Protein AF-A0A8C5BL02-F1 (afdb_monomer_lite)

InterPro domains:
  IPR029052 Metallo-dependent phosphatase-like [G3DSA:3.60.21.10] (5-93)
  IPR029052 Metallo-dependent phosphatase-like [SSF56300] (11-87)
  IPR051693 UPF0046 metallophosphoesterase [PTHR12905] (10-87)

Sequence (93 aa):
KCSSVSPCRQPWYYGWGFNLPRGQALLDKWNQIPDSTDILVTHCPPLGFLDWVPKKMQRVGCMELLNTVQRRVQPKLHVFGHIHEGTDTSAQY

Organism: Gadus morhua (NCBI:txid8049)

Radius of gyration: 12.61 Å; chains: 1; bounding box: 32×27×30 Å

Structure (mmCIF, N/CA/C/O backbone):
data_AF-A0A8C5BL02-F1
#
_entry.id   AF-A0A8C5BL02-F1
#
loop_
_atom_site.group_PDB
_atom_site.id
_atom_site.type_symbol
_atom_site.label_atom_id
_atom_site.label_alt_id
_atom_site.label_comp_id
_atom_site.label_asym_id
_atom_site.label_entity_id
_atom_site.label_seq_id
_atom_site.pdbx_PDB_ins_code
_atom_site.Cartn_x
_atom_site.Cartn_y
_atom_site.Cartn_z
_atom_site.occupancy
_atom_site.B_iso_or_equiv
_atom_site.auth_seq_id
_atom_site.auth_comp_id
_atom_site.auth_asym_id
_atom_site.auth_atom_id
_atom_site.pdbx_PDB_model_num
ATOM 1 N N . LYS A 1 1 ? -15.896 -2.369 9.211 1.00 49.28 1 LYS A N 1
ATOM 2 C CA . LYS A 1 1 ? -16.323 -1.395 8.167 1.00 49.28 1 LYS A CA 1
ATOM 3 C C . LYS A 1 1 ? -15.402 -1.533 6.955 1.00 49.28 1 LYS A C 1
ATOM 5 O O . LYS A 1 1 ? -14.209 -1.713 7.158 1.00 49.28 1 LYS A O 1
ATOM 10 N N . CYS A 1 2 ? -15.940 -1.518 5.730 1.00 28.16 2 CYS A N 1
ATOM 11 C CA . CYS A 1 2 ? -15.154 -1.671 4.497 1.00 28.16 2 CYS A CA 1
ATOM 12 C C . CYS A 1 2 ? -14.897 -0.294 3.873 1.00 28.16 2 CYS A C 1
ATOM 14 O O . CYS A 1 2 ? -15.849 0.404 3.522 1.00 28.16 2 CYS A O 1
ATOM 16 N N . SER A 1 3 ? -13.628 0.094 3.760 1.00 44.69 3 SER A N 1
ATOM 17 C CA . SER A 1 3 ? -13.199 1.335 3.112 1.00 44.69 3 SER A CA 1
ATOM 18 C C . SER A 1 3 ? -12.569 0.960 1.768 1.00 44.69 3 SER A C 1
ATOM 20 O O . SER A 1 3 ? -11.419 0.527 1.724 1.00 44.69 3 SER A O 1
ATOM 22 N N . SER A 1 4 ? -13.308 1.092 0.663 1.00 38.91 4 SER A N 1
ATOM 23 C CA . SER A 1 4 ? -12.722 0.961 -0.679 1.00 38.91 4 SER A CA 1
ATOM 24 C C . SER A 1 4 ? -12.117 2.300 -1.086 1.00 38.91 4 SER A C 1
ATOM 26 O O . SER A 1 4 ? -12.839 3.257 -1.360 1.00 38.91 4 SER A O 1
ATOM 28 N N . VAL A 1 5 ? -10.787 2.381 -1.109 1.00 41.19 5 VAL A N 1
ATOM 29 C CA . VAL A 1 5 ? -10.063 3.544 -1.633 1.00 41.19 5 VAL A CA 1
ATOM 30 C C . VAL A 1 5 ? -9.535 3.180 -3.022 1.00 41.19 5 VAL A C 1
ATOM 32 O O . VAL A 1 5 ? -8.437 2.652 -3.170 1.00 41.19 5 VAL A O 1
ATOM 35 N N . SER A 1 6 ? -10.335 3.442 -4.057 1.00 40.53 6 SER A N 1
ATOM 36 C CA . SER A 1 6 ? -9.937 3.333 -5.473 1.00 40.53 6 SER A CA 1
ATOM 37 C C . SER A 1 6 ? -10.009 4.717 -6.141 1.00 40.53 6 SER A C 1
ATOM 39 O O . SER A 1 6 ? -10.952 5.447 -5.842 1.00 40.53 6 SER A O 1
ATOM 41 N N . PRO A 1 7 ? -9.088 5.123 -7.045 1.00 40.72 7 PRO A N 1
ATOM 42 C CA . PRO A 1 7 ? -7.933 4.411 -7.583 1.00 40.72 7 PRO A CA 1
ATOM 43 C C . PRO A 1 7 ? -6.641 4.772 -6.828 1.00 40.72 7 PRO A C 1
ATOM 45 O O . PRO A 1 7 ? -6.202 5.924 -6.764 1.00 40.72 7 PRO A O 1
ATOM 48 N N . CYS A 1 8 ? -6.039 3.736 -6.252 1.00 43.97 8 CYS A N 1
ATOM 49 C CA . CYS A 1 8 ? -4.755 3.729 -5.564 1.00 43.97 8 CYS A CA 1
ATOM 50 C C . CYS A 1 8 ? -3.640 4.166 -6.522 1.00 43.97 8 CYS A C 1
ATOM 52 O O . CYS A 1 8 ? -3.311 3.450 -7.471 1.00 43.97 8 CYS A O 1
ATOM 54 N N . ARG A 1 9 ? -3.065 5.347 -6.270 1.00 51.47 9 ARG A N 1
ATOM 55 C CA . ARG A 1 9 ? -1.999 5.886 -7.106 1.00 51.47 9 ARG A CA 1
ATOM 56 C C . ARG A 1 9 ? -0.671 5.220 -6.760 1.00 51.47 9 ARG A C 1
ATOM 58 O O . ARG A 1 9 ? -0.255 5.251 -5.608 1.00 51.47 9 ARG A O 1
ATOM 65 N N . GLN A 1 10 ? -0.041 4.581 -7.733 1.00 49.25 10 GLN A N 1
ATOM 66 C CA . GLN A 1 10 ? 1.244 3.902 -7.565 1.00 49.25 10 GLN A CA 1
ATOM 67 C C . GLN A 1 10 ? 2.402 4.922 -7.565 1.00 49.25 10 GLN A C 1
ATOM 69 O O . GLN A 1 10 ? 2.226 6.044 -8.058 1.00 49.25 10 GLN A O 1
ATOM 74 N N . PRO A 1 11 ? 3.587 4.583 -7.019 1.00 50.72 11 PRO A N 1
ATOM 75 C CA . PRO A 1 11 ? 4.802 5.347 -7.283 1.00 50.72 11 PRO A CA 1
ATOM 76 C C . PRO A 1 11 ? 5.006 5.511 -8.790 1.00 50.72 11 PRO A C 1
ATOM 78 O O . PRO A 1 11 ? 4.707 4.584 -9.539 1.00 50.72 11 PRO A O 1
ATOM 81 N N . TRP A 1 12 ? 5.518 6.664 -9.227 1.00 44.69 12 TRP A N 1
ATOM 82 C CA . TRP A 1 12 ? 5.650 6.991 -10.651 1.00 44.69 12 TRP A CA 1
ATOM 83 C C . TRP A 1 12 ? 6.165 5.827 -11.516 1.00 44.69 12 TRP A C 1
ATOM 85 O O . TRP A 1 12 ? 7.304 5.378 -11.369 1.00 44.69 12 TRP A O 1
ATOM 95 N N . TYR A 1 13 ? 5.319 5.381 -12.449 1.00 48.62 13 TYR A N 1
ATOM 96 C CA . TYR A 1 13 ? 5.625 4.336 -13.418 1.00 48.62 13 TYR A CA 1
ATOM 97 C C . TYR A 1 13 ? 5.004 4.658 -14.785 1.00 48.62 13 TYR A C 1
ATOM 99 O O . TYR A 1 13 ? 3.786 4.785 -14.903 1.00 48.62 13 TYR A O 1
ATOM 107 N N . TYR A 1 14 ? 5.840 4.821 -15.817 1.00 45.31 14 TYR A N 1
ATOM 108 C CA . TYR A 1 14 ? 5.434 4.943 -17.232 1.00 45.31 14 TYR A CA 1
ATOM 109 C C . TYR A 1 14 ? 4.351 5.999 -17.577 1.00 45.31 14 TYR A C 1
ATOM 111 O O . TYR A 1 14 ? 3.719 5.912 -18.625 1.00 45.31 14 TYR A O 1
ATOM 119 N N . GLY A 1 15 ? 4.137 7.026 -16.743 1.00 45.78 15 GLY A N 1
ATOM 120 C CA . GLY A 1 15 ? 3.210 8.129 -17.052 1.00 45.78 15 GLY A CA 1
ATOM 121 C C . GLY A 1 15 ? 1.717 7.769 -17.021 1.00 45.78 15 GLY A C 1
ATOM 122 O O . GLY A 1 15 ? 0.904 8.479 -17.605 1.00 45.78 15 GLY A O 1
ATOM 123 N N . TRP A 1 16 ? 1.330 6.677 -16.358 1.00 50.84 16 TRP A N 1
ATOM 124 C CA . TRP A 1 16 ? -0.078 6.284 -16.232 1.00 50.84 16 TRP A CA 1
ATOM 125 C C . TRP A 1 16 ? -0.858 7.217 -15.287 1.00 50.84 16 TRP A C 1
ATOM 127 O O . TRP A 1 16 ? -0.315 7.739 -14.312 1.00 50.84 16 TRP A O 1
ATOM 137 N N . GLY A 1 17 ? -2.148 7.432 -15.576 1.00 40.56 17 GLY A N 1
ATOM 138 C CA . GLY A 1 17 ? -2.976 8.525 -15.025 1.00 40.56 17 GLY A CA 1
ATOM 139 C C . GLY A 1 17 ? -3.220 8.528 -13.508 1.00 40.56 17 GLY A C 1
ATOM 140 O O . GLY A 1 17 ? -3.803 9.470 -12.973 1.00 40.56 17 GLY A O 1
ATOM 141 N N . PHE A 1 18 ? -2.742 7.510 -12.792 1.00 56.00 18 PHE A N 1
ATOM 142 C CA . PHE A 1 18 ? -2.888 7.359 -11.348 1.00 56.00 18 PHE A CA 1
ATOM 143 C C . PHE A 1 18 ? -1.520 7.165 -10.688 1.00 56.00 18 PHE A C 1
ATOM 145 O O . PHE A 1 18 ? -1.321 6.224 -9.936 1.00 56.00 18 PHE A O 1
ATOM 152 N N . ASN A 1 19 ? -0.562 8.046 -10.958 1.00 60.03 19 ASN A N 1
ATOM 153 C CA . ASN A 1 19 ? 0.743 8.031 -10.298 1.00 60.03 19 ASN A CA 1
ATOM 154 C C . ASN A 1 19 ? 0.869 9.209 -9.328 1.00 60.03 19 ASN A C 1
ATOM 156 O O . ASN A 1 19 ? 0.434 10.317 -9.640 1.00 60.03 19 ASN A O 1
ATOM 160 N N . LEU A 1 20 ? 1.473 8.983 -8.161 1.00 61.88 20 LEU A N 1
ATOM 161 C CA . LEU A 1 20 ? 1.964 10.057 -7.294 1.00 61.88 20 LEU A CA 1
ATOM 162 C C . LEU A 1 20 ? 3.468 9.885 -7.077 1.00 61.88 20 LEU A C 1
ATOM 164 O O . LEU A 1 20 ? 3.964 8.753 -7.063 1.00 61.88 20 LEU A O 1
ATOM 168 N N . PRO A 1 21 ? 4.216 10.990 -6.914 1.00 66.19 21 PRO A N 1
ATOM 169 C CA . PRO A 1 21 ? 5.596 10.893 -6.474 1.00 66.19 21 PRO A CA 1
ATOM 170 C C . PRO A 1 21 ? 5.651 10.233 -5.090 1.00 66.19 21 PRO A C 1
ATOM 172 O O . PRO A 1 21 ? 4.753 10.416 -4.263 1.00 66.19 21 PRO A O 1
ATOM 175 N N . ARG A 1 22 ? 6.714 9.455 -4.847 1.00 71.81 22 ARG A N 1
ATOM 176 C CA . ARG A 1 22 ? 7.003 8.907 -3.512 1.00 71.81 22 ARG A CA 1
ATOM 177 C C . ARG A 1 22 ? 7.164 10.043 -2.492 1.00 71.81 22 ARG A C 1
ATOM 179 O O . ARG A 1 22 ? 7.494 11.166 -2.873 1.00 71.81 22 ARG A O 1
ATOM 186 N N . GLY A 1 23 ? 6.943 9.754 -1.211 1.00 76.25 23 GLY A N 1
ATOM 187 C CA . GLY A 1 23 ? 6.988 10.745 -0.138 1.00 76.25 23 GLY A CA 1
ATOM 188 C C . GLY A 1 23 ? 5.627 11.370 0.181 1.00 76.25 23 GLY A C 1
ATOM 189 O O . GLY A 1 23 ? 4.606 10.680 0.234 1.00 76.25 23 GLY A O 1
ATOM 190 N N . GLN A 1 24 ? 5.615 12.685 0.426 1.00 78.19 24 GLN A N 1
ATOM 191 C CA . GLN A 1 24 ? 4.495 13.380 1.077 1.00 78.19 24 GLN A CA 1
ATOM 192 C C . GLN A 1 24 ? 3.158 13.225 0.340 1.00 78.19 24 GLN A C 1
ATOM 194 O O . GLN A 1 24 ? 2.143 12.956 0.970 1.00 78.19 24 GLN A O 1
ATOM 199 N N . ALA A 1 25 ? 3.153 13.299 -0.994 1.00 76.50 25 ALA A N 1
ATOM 200 C CA . ALA A 1 25 ? 1.920 13.195 -1.775 1.00 76.50 25 ALA A CA 1
ATOM 201 C C . ALA A 1 25 ? 1.211 11.837 -1.603 1.00 76.50 25 ALA A C 1
ATOM 203 O O . ALA A 1 25 ? -0.020 11.777 -1.575 1.00 76.50 25 ALA A O 1
ATOM 204 N N . LEU A 1 26 ? 1.974 10.743 -1.476 1.00 78.06 26 LEU A N 1
ATOM 205 C CA . LEU A 1 26 ? 1.421 9.423 -1.168 1.00 78.06 26 LEU A CA 1
ATOM 206 C C . LEU A 1 26 ? 0.955 9.350 0.285 1.00 78.06 26 LEU A C 1
ATOM 208 O O . LEU A 1 26 ? -0.147 8.868 0.542 1.00 78.06 26 LEU A O 1
ATOM 212 N N . LEU A 1 27 ? 1.757 9.861 1.221 1.00 81.00 27 LEU A N 1
ATOM 213 C CA . LEU A 1 27 ? 1.404 9.884 2.639 1.00 81.00 27 LEU A CA 1
ATOM 214 C C . LEU A 1 27 ? 0.088 10.634 2.890 1.00 81.00 27 LEU A C 1
ATOM 216 O O . LEU A 1 27 ? -0.778 10.120 3.591 1.00 81.00 27 LEU A O 1
ATOM 220 N N . ASP A 1 28 ? -0.117 11.784 2.249 1.00 83.00 28 ASP A N 1
ATOM 221 C CA . ASP A 1 28 ? -1.347 12.575 2.360 1.00 83.00 28 ASP A CA 1
ATOM 222 C C . ASP A 1 28 ? -2.584 11.814 1.876 1.00 83.00 28 ASP A C 1
ATOM 224 O O . ASP A 1 28 ? -3.692 12.056 2.356 1.00 83.00 28 ASP A O 1
ATOM 228 N N . LYS A 1 29 ? -2.417 10.876 0.936 1.00 82.00 29 LYS A N 1
ATOM 229 C CA . LYS A 1 29 ? -3.491 9.965 0.527 1.00 82.00 29 LYS A CA 1
ATOM 230 C C . LYS A 1 29 ? -3.707 8.849 1.524 1.00 82.00 29 LYS A C 1
ATOM 232 O O . LYS A 1 29 ? -4.854 8.588 1.881 1.00 82.00 29 LYS A O 1
ATOM 237 N N . TRP A 1 30 ? -2.641 8.233 2.012 1.00 84.69 30 TRP A N 1
ATOM 238 C CA . TRP A 1 30 ? -2.761 7.183 3.015 1.00 84.69 30 TRP A CA 1
ATOM 239 C C . TRP A 1 30 ? -3.345 7.699 4.327 1.00 84.69 30 TRP A C 1
ATOM 241 O O . TRP A 1 30 ? -4.118 6.983 4.953 1.00 84.69 30 TRP A O 1
ATOM 251 N N . ASN A 1 31 ? -3.098 8.958 4.688 1.00 85.75 31 ASN A N 1
ATOM 252 C CA . ASN A 1 31 ? -3.705 9.631 5.839 1.00 85.75 31 ASN A CA 1
ATOM 253 C C . ASN A 1 31 ? -5.231 9.793 5.733 1.00 85.75 31 ASN A C 1
ATOM 255 O O . ASN A 1 31 ? -5.882 10.008 6.748 1.00 85.75 31 ASN A O 1
ATOM 259 N N . GLN A 1 32 ? -5.823 9.644 4.543 1.00 86.56 32 GLN A N 1
ATOM 260 C CA . GLN A 1 32 ? -7.284 9.677 4.372 1.00 86.56 32 GLN A CA 1
ATOM 261 C C . GLN A 1 32 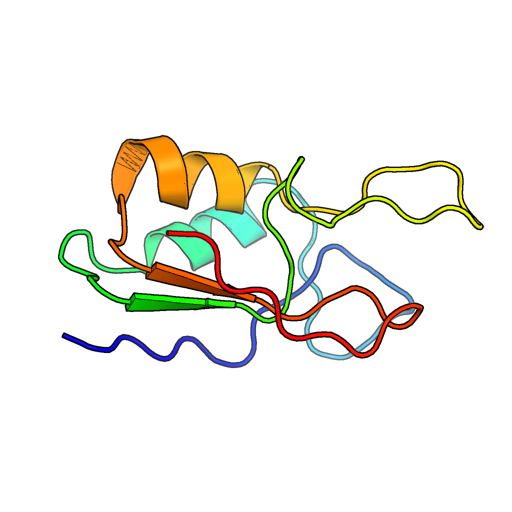? -7.954 8.368 4.808 1.00 86.56 32 GLN A C 1
ATOM 263 O O . GLN A 1 32 ? -9.173 8.329 4.956 1.00 86.56 32 GLN A O 1
ATOM 268 N N . ILE A 1 33 ? -7.185 7.290 5.004 1.00 85.94 33 ILE A N 1
ATOM 269 C CA . ILE A 1 33 ? -7.719 6.011 5.480 1.00 85.94 33 ILE A CA 1
ATOM 270 C C . ILE A 1 33 ? -8.123 6.172 6.953 1.00 85.94 33 ILE A C 1
ATOM 272 O O . ILE A 1 33 ? -7.256 6.519 7.756 1.00 85.94 33 ILE A O 1
ATOM 276 N N . PRO A 1 34 ? -9.378 5.886 7.342 1.00 88.81 34 PRO A N 1
ATOM 277 C CA . PRO A 1 34 ? -9.799 5.946 8.741 1.00 88.81 34 PRO A CA 1
ATOM 278 C C . PRO A 1 34 ? -9.075 4.913 9.613 1.00 88.81 34 PRO A C 1
ATOM 280 O O . PRO A 1 34 ? -8.885 3.776 9.179 1.00 88.81 34 PRO A O 1
ATOM 283 N N . ASP A 1 35 ? -8.775 5.265 10.865 1.00 88.56 35 ASP A N 1
ATOM 284 C CA . ASP A 1 35 ? -8.102 4.370 11.827 1.00 88.56 35 ASP A CA 1
ATOM 285 C C . ASP A 1 35 ? -8.923 3.108 12.156 1.00 88.56 35 ASP A C 1
ATOM 287 O O . ASP A 1 35 ? -8.371 2.069 12.480 1.00 88.56 35 ASP A O 1
ATOM 291 N N . SER A 1 36 ? -10.253 3.163 12.023 1.00 88.81 36 SER A N 1
ATOM 292 C CA . SER A 1 36 ? -11.164 2.034 12.297 1.00 88.81 36 SER A CA 1
ATOM 293 C C . SER A 1 36 ? -11.400 1.108 11.091 1.00 88.81 36 SER A C 1
ATOM 295 O O . SER A 1 36 ? -12.443 0.454 10.988 1.00 88.81 36 SER A O 1
ATOM 297 N N . THR A 1 37 ? -10.471 1.086 10.135 1.00 88.94 37 THR A N 1
ATOM 298 C CA . THR A 1 37 ? -10.595 0.262 8.926 1.00 88.94 37 THR A CA 1
ATOM 299 C C . THR A 1 37 ? -10.222 -1.188 9.234 1.00 88.94 37 THR A C 1
ATOM 301 O O . THR A 1 37 ? -9.063 -1.490 9.479 1.00 88.94 37 THR A O 1
ATOM 304 N N . ASP A 1 38 ? -11.192 -2.104 9.164 1.00 88.06 38 ASP A N 1
ATOM 305 C CA . ASP A 1 38 ? -10.935 -3.539 9.368 1.00 88.06 38 ASP A CA 1
ATOM 306 C C . ASP A 1 38 ? -10.338 -4.209 8.122 1.00 88.06 38 ASP A C 1
ATOM 308 O O . ASP A 1 38 ? -9.534 -5.130 8.239 1.00 88.06 38 ASP A O 1
ATOM 312 N N . ILE A 1 39 ? -10.764 -3.773 6.933 1.00 86.44 39 ILE A N 1
ATOM 313 C CA . ILE A 1 39 ? -10.361 -4.347 5.647 1.00 86.44 39 ILE A CA 1
ATOM 314 C C . ILE A 1 39 ? -9.848 -3.213 4.772 1.00 86.44 39 ILE A C 1
ATOM 316 O O . ILE A 1 39 ? -10.606 -2.302 4.429 1.00 86.44 39 ILE A O 1
ATOM 320 N N . LEU A 1 40 ? -8.569 -3.282 4.412 1.00 86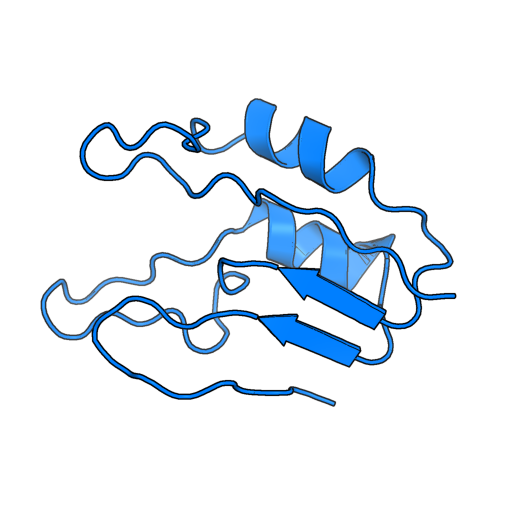.31 40 LEU A N 1
ATOM 321 C CA . LEU A 1 40 ? -7.925 -2.349 3.500 1.00 86.31 40 LEU A CA 1
ATOM 322 C C . LEU A 1 40 ? -7.685 -3.037 2.159 1.00 86.31 40 LEU A C 1
ATOM 324 O O . LEU A 1 40 ? -7.123 -4.128 2.114 1.00 86.31 40 LEU A O 1
ATOM 328 N N . VAL A 1 41 ? -8.079 -2.387 1.066 1.00 83.19 41 VAL A N 1
ATOM 329 C CA . VAL A 1 41 ? -7.820 -2.873 -0.293 1.00 83.19 41 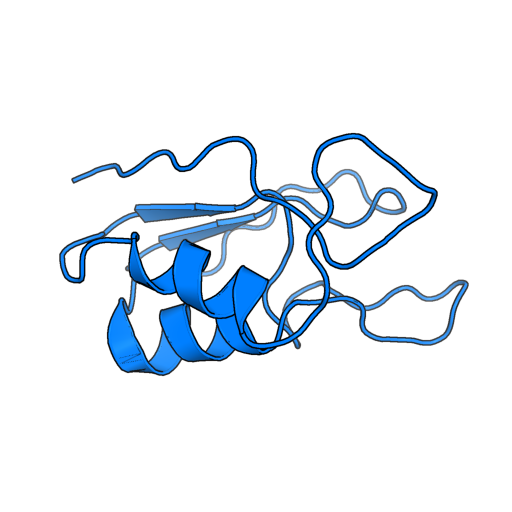VAL A CA 1
ATOM 330 C C . VAL A 1 41 ? -6.985 -1.838 -1.042 1.00 83.19 41 VAL A C 1
ATOM 332 O O . VAL A 1 41 ? -7.411 -0.691 -1.168 1.00 83.19 41 VAL A O 1
ATOM 335 N N . THR A 1 42 ? -5.804 -2.215 -1.538 1.00 80.31 42 THR A N 1
ATOM 336 C CA . THR A 1 42 ? -4.928 -1.325 -2.325 1.00 80.31 42 THR A CA 1
ATOM 337 C C . THR A 1 42 ? -4.498 -1.960 -3.640 1.00 80.31 42 THR A C 1
ATOM 339 O O . THR A 1 42 ? -4.337 -3.162 -3.753 1.00 80.31 42 THR A O 1
ATOM 342 N N . HIS A 1 43 ? -4.265 -1.165 -4.681 1.00 75.75 43 HIS A N 1
ATOM 343 C CA . HIS A 1 43 ? -3.756 -1.721 -5.941 1.00 75.75 43 HIS A CA 1
ATOM 344 C C . HIS A 1 43 ? -2.277 -2.121 -5.841 1.00 75.75 43 HIS A C 1
ATOM 346 O O . HIS A 1 43 ? -1.833 -3.036 -6.522 1.00 75.75 43 HIS A O 1
ATOM 352 N N . CYS A 1 44 ? -1.503 -1.412 -5.016 1.00 72.94 44 CYS A N 1
ATOM 353 C CA . CYS A 1 44 ? -0.078 -1.673 -4.837 1.00 72.94 44 CYS A CA 1
ATOM 354 C C . CYS A 1 44 ? 0.194 -2.397 -3.518 1.00 72.94 44 CYS A C 1
ATOM 356 O O . CYS A 1 44 ? -0.474 -2.085 -2.523 1.00 72.94 44 CY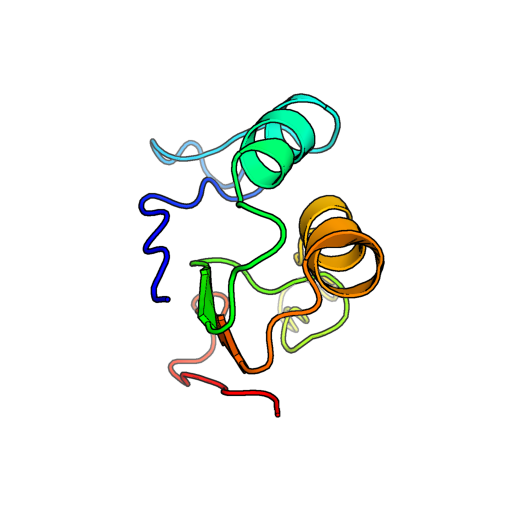S A O 1
ATOM 358 N N . PRO A 1 45 ? 1.212 -3.272 -3.485 1.00 81.56 45 PRO A N 1
ATOM 359 C CA . PRO A 1 45 ? 1.665 -3.881 -2.250 1.00 81.56 45 PRO A CA 1
ATOM 360 C C . PRO A 1 45 ? 2.394 -2.872 -1.339 1.00 81.56 45 PRO A C 1
ATOM 362 O O . PRO A 1 45 ? 3.062 -1.945 -1.832 1.00 81.56 45 PRO A O 1
ATOM 365 N N . PRO A 1 46 ? 2.321 -3.042 -0.006 1.00 84.94 46 PRO A N 1
ATOM 366 C CA . PRO A 1 46 ? 3.231 -2.367 0.909 1.00 84.94 46 PRO A CA 1
ATOM 367 C C . PRO A 1 46 ? 4.667 -2.875 0.709 1.00 84.94 46 PRO A C 1
ATOM 369 O O . PRO A 1 46 ? 4.897 -3.994 0.249 1.00 84.94 46 PRO A O 1
ATOM 372 N N . LEU A 1 47 ? 5.654 -2.037 1.036 1.00 84.38 47 LEU A N 1
ATOM 373 C CA . LEU A 1 47 ? 7.068 -2.408 0.922 1.00 84.38 47 LEU A CA 1
ATOM 374 C C . LEU A 1 47 ? 7.367 -3.692 1.718 1.00 84.38 47 LEU A C 1
ATOM 376 O O . LEU A 1 47 ? 6.995 -3.799 2.883 1.00 84.38 47 LEU A O 1
ATOM 380 N N . GLY A 1 48 ? 8.057 -4.646 1.094 1.00 80.62 48 GLY A N 1
ATOM 381 C CA . GLY A 1 48 ? 8.436 -5.928 1.697 1.00 80.62 48 GLY A CA 1
ATOM 382 C C . GLY A 1 48 ? 7.410 -7.057 1.550 1.00 80.62 48 GLY A C 1
ATOM 383 O O . GLY A 1 48 ? 7.777 -8.217 1.741 1.00 80.62 48 GLY A O 1
ATOM 384 N N . PHE A 1 49 ? 6.169 -6.765 1.147 1.00 80.00 49 PHE A N 1
ATOM 385 C CA . PHE A 1 49 ? 5.104 -7.761 0.990 1.00 80.00 49 PHE A CA 1
ATOM 386 C C . PHE A 1 49 ? 4.782 -7.985 -0.487 1.00 80.00 49 PHE A C 1
ATOM 388 O O . PHE A 1 49 ? 4.107 -7.171 -1.098 1.00 80.00 49 PHE A O 1
ATOM 395 N N . LEU A 1 50 ? 5.250 -9.096 -1.069 1.00 76.62 50 LEU A N 1
ATOM 396 C CA . LEU A 1 50 ? 4.962 -9.484 -2.466 1.00 76.62 50 LEU A CA 1
ATOM 397 C C . LEU A 1 50 ? 5.207 -8.358 -3.488 1.00 76.62 50 LEU A C 1
ATOM 399 O O . LEU A 1 50 ? 4.496 -8.199 -4.477 1.00 76.62 50 LEU A O 1
ATOM 403 N N . ASP A 1 51 ? 6.255 -7.581 -3.236 1.00 79.12 51 ASP A N 1
ATOM 404 C CA . ASP A 1 51 ? 6.623 -6.379 -3.976 1.00 79.12 51 ASP A CA 1
ATOM 405 C C . ASP A 1 51 ? 7.975 -6.503 -4.702 1.00 79.12 51 ASP A C 1
ATOM 407 O O . ASP A 1 51 ? 8.508 -5.513 -5.212 1.00 79.12 51 ASP A O 1
ATOM 411 N N . TRP A 1 52 ? 8.557 -7.707 -4.710 1.00 79.00 52 TRP A N 1
ATOM 412 C CA . TRP A 1 52 ? 9.792 -8.017 -5.424 1.00 79.00 52 TRP A CA 1
ATOM 413 C C . TRP A 1 52 ? 9.521 -8.191 -6.913 1.00 79.00 52 TRP A C 1
ATOM 415 O O . TRP A 1 52 ? 8.658 -8.974 -7.298 1.00 79.00 52 TRP A O 1
ATOM 425 N N . VAL A 1 53 ? 10.298 -7.500 -7.745 1.00 78.62 53 VAL A N 1
ATOM 426 C CA . VAL A 1 53 ? 10.243 -7.619 -9.205 1.00 78.62 53 VAL A CA 1
ATOM 427 C C . VAL A 1 53 ? 11.553 -8.240 -9.690 1.00 78.62 53 VAL A C 1
ATOM 429 O O . VAL A 1 53 ? 12.553 -7.517 -9.796 1.00 78.62 53 VAL A O 1
ATOM 432 N N . PRO A 1 54 ? 11.583 -9.551 -10.006 1.00 76.56 54 PRO A N 1
ATOM 433 C CA . PRO A 1 54 ? 12.802 -10.248 -10.410 1.00 76.56 54 PRO A CA 1
ATOM 434 C C . PRO A 1 54 ? 13.485 -9.609 -11.618 1.00 76.56 54 PRO A C 1
ATOM 436 O O . PRO A 1 54 ? 14.694 -9.395 -11.587 1.00 76.56 54 PRO A O 1
ATOM 439 N N . LYS A 1 55 ? 12.716 -9.201 -12.640 1.00 75.31 55 LYS A N 1
ATOM 440 C CA . LYS A 1 55 ? 13.272 -8.588 -13.861 1.00 75.31 55 LYS A CA 1
ATOM 441 C C . LYS A 1 55 ? 14.010 -7.271 -13.626 1.00 75.31 55 LYS A C 1
ATOM 443 O O . LYS A 1 55 ? 14.791 -6.855 -14.473 1.00 75.31 55 LYS A O 1
ATOM 448 N N . LYS A 1 56 ? 13.751 -6.599 -12.504 1.00 74.31 56 LYS A N 1
ATOM 449 C CA . LYS A 1 56 ? 14.404 -5.337 -12.132 1.00 74.31 56 LYS A CA 1
ATOM 450 C C . LYS A 1 56 ? 15.296 -5.469 -10.902 1.00 74.31 56 LYS A C 1
ATOM 452 O O . LYS A 1 56 ? 15.843 -4.464 -10.468 1.00 74.31 56 LYS A O 1
ATOM 457 N N . MET A 1 57 ? 15.396 -6.674 -10.330 1.00 79.56 57 MET A N 1
ATOM 458 C CA . MET A 1 57 ? 16.092 -6.954 -9.070 1.00 79.56 57 MET A CA 1
ATOM 459 C C . MET A 1 57 ? 15.800 -5.920 -7.970 1.00 79.56 57 MET A C 1
ATOM 461 O O . MET A 1 57 ? 16.695 -5.504 -7.237 1.00 79.56 57 MET A O 1
ATOM 465 N N . GLN A 1 58 ? 14.546 -5.469 -7.866 1.00 78.88 58 GLN A N 1
ATOM 466 C CA . GLN A 1 58 ? 14.179 -4.395 -6.945 1.00 78.88 58 GLN A CA 1
ATOM 467 C C . GLN A 1 58 ? 12.812 -4.619 -6.301 1.00 78.88 58 GLN A C 1
ATOM 469 O O . GLN A 1 58 ? 11.920 -5.252 -6.870 1.00 78.88 58 GLN A O 1
ATOM 474 N N . ARG A 1 59 ? 12.644 -4.021 -5.121 1.00 79.44 59 ARG A N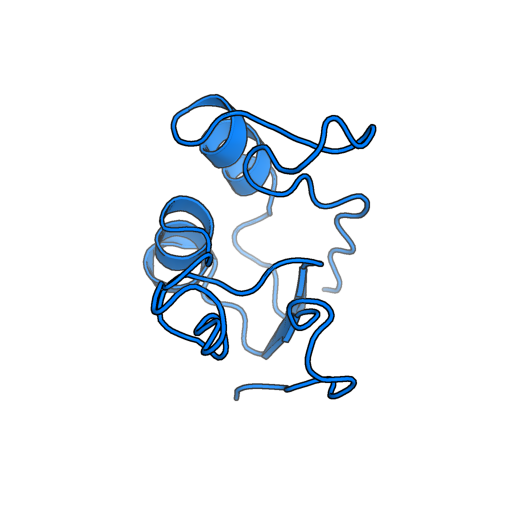 1
ATOM 475 C CA . ARG A 1 59 ? 11.367 -3.882 -4.417 1.00 79.44 59 ARG A CA 1
ATOM 476 C C . ARG A 1 59 ? 10.670 -2.618 -4.906 1.00 79.44 59 ARG A C 1
ATOM 478 O O . ARG A 1 59 ? 11.285 -1.554 -4.927 1.00 79.44 59 ARG A O 1
ATOM 485 N N . VAL A 1 60 ? 9.405 -2.711 -5.304 1.00 81.31 60 VAL A N 1
ATOM 486 C CA . VAL A 1 60 ? 8.646 -1.542 -5.793 1.00 81.31 60 VAL A CA 1
ATOM 487 C C . VAL A 1 60 ? 7.500 -1.132 -4.873 1.00 81.31 60 VAL A C 1
ATOM 489 O O . VAL A 1 60 ? 6.838 -0.131 -5.158 1.00 81.31 60 VAL A O 1
ATOM 492 N N . GLY A 1 61 ? 7.310 -1.829 -3.751 1.00 80.75 61 GLY A N 1
ATOM 493 C CA . GLY A 1 61 ? 6.268 -1.523 -2.777 1.00 80.75 61 GLY A CA 1
ATOM 494 C C . GLY A 1 61 ? 6.391 -0.116 -2.185 1.00 80.75 61 GLY A C 1
ATOM 495 O O . GLY A 1 61 ? 7.416 0.571 -2.302 1.00 80.75 61 GLY A O 1
ATOM 496 N N . CYS A 1 62 ? 5.304 0.353 -1.577 1.00 83.38 62 CYS A N 1
ATOM 497 C CA . CYS A 1 62 ? 5.228 1.688 -0.981 1.00 83.38 62 CYS A CA 1
ATOM 498 C C . CYS A 1 62 ? 5.576 1.636 0.515 1.00 83.38 62 CYS A C 1
ATOM 500 O O . CYS A 1 62 ? 4.951 0.902 1.284 1.00 83.38 62 CYS A O 1
ATOM 502 N N . MET A 1 63 ? 6.577 2.421 0.927 1.00 85.75 63 MET A N 1
ATOM 503 C CA . MET A 1 63 ? 7.028 2.494 2.323 1.00 85.75 63 MET A CA 1
ATOM 504 C C . MET A 1 63 ? 6.002 3.224 3.198 1.00 85.75 63 MET A C 1
ATOM 506 O O . MET A 1 63 ? 5.752 2.855 4.340 1.00 85.75 63 MET A O 1
ATOM 510 N N . GLU A 1 64 ? 5.373 4.253 2.647 1.00 85.31 64 GLU A N 1
ATOM 511 C CA . GLU A 1 64 ? 4.363 5.076 3.302 1.00 85.31 64 GLU A CA 1
ATOM 512 C C . GLU A 1 64 ? 3.086 4.266 3.569 1.00 85.31 64 GLU A C 1
ATOM 514 O O . GLU A 1 64 ? 2.477 4.393 4.634 1.00 85.31 64 GLU A O 1
ATOM 519 N N . LEU A 1 65 ? 2.728 3.370 2.643 1.00 85.69 65 LEU A N 1
ATOM 520 C CA . LEU A 1 65 ? 1.640 2.414 2.828 1.00 85.69 65 LEU A CA 1
ATOM 521 C C . LEU A 1 65 ? 1.973 1.412 3.937 1.00 85.69 65 LEU A C 1
ATOM 523 O O . LEU A 1 65 ? 1.152 1.210 4.826 1.00 85.69 65 LEU A O 1
ATOM 527 N N . LEU A 1 66 ? 3.186 0.844 3.931 1.00 87.62 66 LEU A N 1
ATOM 528 C CA . LEU A 1 66 ? 3.646 -0.059 4.991 1.00 87.62 66 LEU A CA 1
ATOM 529 C C . LEU A 1 66 ? 3.535 0.600 6.374 1.00 87.62 66 LEU A C 1
ATOM 531 O O . LEU A 1 66 ? 2.941 0.028 7.285 1.00 87.62 66 LEU A O 1
ATOM 535 N N . ASN A 1 67 ? 4.052 1.823 6.513 1.00 87.81 67 ASN A N 1
ATOM 536 C CA . ASN A 1 67 ? 3.973 2.576 7.763 1.00 87.81 67 ASN A CA 1
ATOM 537 C C . ASN A 1 67 ? 2.521 2.825 8.189 1.00 87.81 67 ASN A C 1
ATOM 539 O O . ASN A 1 67 ? 2.195 2.663 9.362 1.00 87.81 67 ASN A O 1
ATOM 543 N N . THR A 1 68 ? 1.643 3.180 7.249 1.00 88.25 68 THR A N 1
ATOM 544 C CA . THR A 1 68 ? 0.222 3.418 7.534 1.00 88.25 68 THR A CA 1
ATOM 545 C C . THR A 1 68 ? -0.474 2.152 8.031 1.00 88.25 68 THR A C 1
ATOM 547 O O . THR A 1 68 ? -1.198 2.197 9.024 1.00 88.25 68 THR A O 1
ATOM 550 N N . VAL A 1 69 ? -0.226 1.021 7.372 1.00 89.19 69 VAL A N 1
ATOM 551 C CA . VAL A 1 69 ? -0.829 -0.273 7.710 1.00 89.19 69 VAL A CA 1
ATOM 552 C C . VAL A 1 69 ? -0.312 -0.781 9.051 1.00 89.19 69 VAL A C 1
ATOM 554 O O . VAL A 1 69 ? -1.113 -1.126 9.909 1.00 89.19 69 VAL A O 1
ATOM 557 N N . GLN A 1 70 ? 1.002 -0.770 9.278 1.00 89.56 70 GLN A N 1
ATOM 558 C CA . GLN A 1 70 ? 1.590 -1.358 10.486 1.00 89.56 70 GLN A CA 1
ATOM 559 C C . GLN A 1 70 ? 1.480 -0.471 11.729 1.00 89.56 70 GLN A C 1
ATOM 561 O O . GLN A 1 70 ? 1.375 -0.990 12.839 1.00 89.56 70 GLN A O 1
ATOM 566 N N . ARG A 1 71 ? 1.546 0.858 11.574 1.00 89.00 71 ARG A N 1
ATOM 567 C CA . ARG A 1 71 ? 1.680 1.777 12.719 1.00 89.00 71 ARG A CA 1
ATOM 568 C C . ARG A 1 71 ? 0.417 2.555 13.056 1.00 89.00 71 ARG A C 1
ATOM 570 O O . ARG A 1 71 ? 0.334 3.057 14.170 1.00 89.00 71 ARG A O 1
ATOM 577 N N . ARG A 1 72 ? -0.522 2.703 12.116 1.00 90.81 72 ARG A N 1
ATOM 578 C CA . ARG A 1 72 ? -1.704 3.558 12.305 1.00 90.81 72 ARG A CA 1
ATOM 579 C C . ARG A 1 72 ? -3.016 2.797 12.178 1.00 90.81 72 ARG A C 1
ATOM 581 O O . ARG A 1 72 ? -3.781 2.757 13.128 1.00 90.81 72 ARG A O 1
ATOM 588 N N . VAL A 1 73 ? -3.277 2.222 11.007 1.00 91.12 73 VAL A N 1
ATOM 589 C CA . VAL A 1 73 ? -4.591 1.649 10.681 1.00 91.12 73 VAL A CA 1
ATOM 590 C C . VAL A 1 73 ? -4.738 0.226 11.211 1.00 91.12 73 VAL A C 1
ATOM 592 O O . VAL A 1 73 ? -5.811 -0.128 11.675 1.00 91.12 73 VAL A O 1
ATOM 595 N N . GLN A 1 74 ? -3.678 -0.585 11.134 1.00 90.31 74 GLN A N 1
ATOM 596 C CA . GLN A 1 74 ? -3.660 -1.984 11.586 1.00 90.31 74 GLN A CA 1
ATOM 597 C C . GLN A 1 74 ? -4.916 -2.778 11.168 1.00 90.31 74 GLN A C 1
ATOM 599 O O . GLN A 1 74 ? -5.611 -3.340 12.018 1.00 90.31 74 GLN A O 1
ATOM 604 N N . PRO A 1 75 ? -5.240 -2.810 9.857 1.00 89.75 75 PRO A N 1
ATOM 605 C CA . PRO A 1 75 ? -6.396 -3.550 9.378 1.00 89.75 75 PRO A CA 1
ATOM 606 C C . PRO A 1 75 ? -6.216 -5.045 9.658 1.00 89.75 75 PRO A C 1
ATOM 608 O O . PRO A 1 75 ? -5.111 -5.574 9.570 1.00 89.75 75 PRO A O 1
ATOM 611 N N . LYS A 1 76 ? -7.321 -5.740 9.931 1.00 88.50 76 LYS A N 1
ATOM 612 C CA . LYS A 1 76 ? -7.347 -7.203 10.109 1.00 88.50 76 LYS A CA 1
ATOM 613 C C . LYS A 1 76 ? -7.093 -7.958 8.808 1.00 88.50 76 LYS A C 1
ATOM 615 O O . LYS A 1 76 ? -6.780 -9.138 8.834 1.00 88.50 76 LYS A O 1
ATOM 620 N N . LEU A 1 77 ? -7.325 -7.301 7.674 1.00 85.62 77 LEU A N 1
ATOM 621 C CA . LEU A 1 77 ? -7.084 -7.855 6.353 1.00 85.62 77 LEU A CA 1
ATOM 622 C C . LEU A 1 77 ? -6.606 -6.745 5.422 1.00 85.62 77 LEU A C 1
ATOM 624 O O . LEU A 1 77 ? -7.308 -5.750 5.217 1.00 85.62 77 LEU A O 1
ATOM 628 N N . HIS A 1 78 ? -5.435 -6.937 4.820 1.00 86.75 78 HIS A N 1
ATOM 629 C CA . HIS A 1 78 ? -4.935 -6.075 3.753 1.00 86.75 78 HIS A CA 1
ATOM 630 C C . HIS A 1 78 ? -4.871 -6.869 2.449 1.00 86.75 78 HIS A C 1
ATOM 632 O O . HIS A 1 78 ? -4.015 -7.730 2.270 1.00 86.75 78 HIS A O 1
ATOM 638 N N . VAL A 1 79 ? -5.803 -6.581 1.540 1.00 83.88 79 VAL A N 1
ATOM 639 C CA . VAL A 1 79 ? -5.818 -7.144 0.188 1.00 83.88 79 VAL A CA 1
ATOM 640 C C . VAL A 1 79 ? -5.106 -6.181 -0.743 1.00 83.88 79 VAL A C 1
ATOM 642 O O . VAL A 1 79 ? -5.414 -4.988 -0.761 1.00 83.88 79 VAL A O 1
ATOM 645 N N . PHE A 1 80 ? -4.184 -6.687 -1.554 1.00 81.56 80 PHE A N 1
ATOM 646 C CA . PHE A 1 80 ? -3.557 -5.860 -2.569 1.00 81.56 80 PHE A CA 1
ATOM 647 C C . PHE A 1 80 ? -3.302 -6.578 -3.885 1.00 81.56 80 PHE A C 1
ATOM 649 O O . PHE A 1 80 ? -3.197 -7.801 -3.943 1.00 81.56 80 PHE A O 1
ATOM 656 N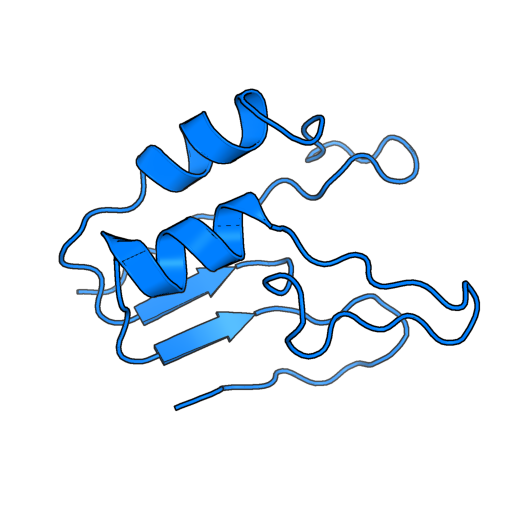 N . GLY A 1 81 ? -3.244 -5.785 -4.954 1.00 67.38 81 GLY A N 1
ATOM 657 C CA . GLY A 1 81 ? -2.806 -6.254 -6.262 1.00 67.38 81 GLY A CA 1
ATOM 658 C C . GLY A 1 81 ? -1.305 -6.545 -6.278 1.00 67.38 81 GLY A C 1
ATOM 659 O O . GLY A 1 81 ? -0.532 -5.950 -5.524 1.00 67.38 81 GLY A O 1
ATOM 660 N N . HIS A 1 82 ? -0.888 -7.448 -7.162 1.00 60.50 82 HIS A N 1
ATOM 661 C CA . HIS A 1 82 ? 0.519 -7.711 -7.437 1.00 60.50 82 HIS A CA 1
ATOM 662 C C . HIS A 1 82 ? 0.995 -6.899 -8.653 1.00 60.50 82 HIS A C 1
ATOM 664 O O . HIS A 1 82 ? 0.212 -6.478 -9.508 1.00 60.50 82 HIS A O 1
ATOM 670 N N . ILE A 1 83 ? 2.301 -6.645 -8.727 1.00 57.88 83 ILE A N 1
ATOM 671 C CA . ILE A 1 83 ? 2.924 -6.021 -9.901 1.00 57.88 83 ILE A CA 1
ATOM 672 C C . ILE A 1 83 ? 2.741 -6.975 -11.091 1.00 57.88 83 ILE A C 1
ATOM 674 O O . ILE A 1 83 ? 2.853 -8.178 -10.905 1.00 57.88 83 ILE A O 1
ATOM 678 N N . HIS A 1 84 ? 2.457 -6.459 -12.295 1.00 52.94 84 HIS A N 1
ATOM 679 C CA . HIS A 1 84 ? 1.983 -7.190 -13.496 1.00 52.94 84 HIS A CA 1
ATOM 680 C C . HIS A 1 84 ? 2.807 -8.415 -13.990 1.00 52.94 84 HIS A C 1
ATOM 682 O O . HIS A 1 84 ? 2.540 -8.922 -15.075 1.00 52.94 84 HIS A O 1
ATOM 688 N N . GLU A 1 85 ? 3.792 -8.921 -13.250 1.00 46.47 85 GLU A N 1
ATOM 689 C CA . GLU A 1 85 ? 4.464 -10.194 -13.544 1.00 46.47 85 GLU A CA 1
ATOM 690 C C . GLU A 1 85 ? 3.811 -11.420 -12.889 1.00 46.47 85 GLU A C 1
ATOM 692 O O . GLU A 1 85 ? 4.162 -12.538 -13.249 1.00 46.47 85 GLU A O 1
ATOM 697 N N . GLY A 1 86 ? 2.843 -11.242 -11.988 1.00 35.03 86 GLY A N 1
ATOM 698 C CA . GLY A 1 86 ? 2.122 -12.342 -11.343 1.00 35.03 86 GLY A CA 1
ATOM 699 C C . GLY A 1 86 ? 0.648 -11.998 -11.167 1.00 35.03 86 GLY A C 1
ATOM 700 O O . GLY A 1 86 ? 0.280 -11.033 -10.503 1.00 35.03 86 GLY A O 1
ATOM 701 N N . THR A 1 87 ? -0.213 -12.770 -11.809 1.00 36.56 87 THR A N 1
ATOM 702 C CA . THR A 1 87 ? -1.653 -12.750 -11.568 1.00 36.56 87 THR A CA 1
ATOM 703 C C . THR A 1 87 ? -1.910 -13.587 -10.322 1.00 36.56 87 THR A C 1
ATOM 705 O O . THR A 1 87 ? -2.207 -14.760 -10.442 1.00 36.56 87 THR A O 1
ATOM 708 N N . ASP A 1 88 ? -1.759 -13.006 -9.131 1.00 39.91 88 ASP A N 1
ATOM 709 C CA . ASP A 1 88 ? -2.209 -13.647 -7.893 1.00 39.91 88 ASP A CA 1
ATOM 710 C C . ASP A 1 88 ? -2.616 -12.594 -6.858 1.00 39.91 88 ASP A C 1
ATOM 712 O O . ASP A 1 88 ? -1.822 -11.762 -6.414 1.00 39.91 88 ASP A O 1
ATOM 716 N N . THR A 1 89 ? -3.895 -12.616 -6.486 1.00 39.75 89 THR A N 1
ATOM 717 C CA . THR A 1 89 ? -4.427 -11.899 -5.326 1.00 39.75 89 THR A CA 1
ATOM 718 C C . THR A 1 89 ? -3.941 -12.587 -4.060 1.00 39.75 89 THR A C 1
ATOM 720 O O . THR A 1 89 ? -4.398 -13.677 -3.725 1.00 39.75 89 THR A O 1
ATOM 723 N N . SER A 1 90 ? -3.040 -11.944 -3.331 1.00 45.34 90 SER A N 1
ATOM 724 C CA . SER A 1 90 ? -2.570 -12.422 -2.035 1.00 45.34 90 SER A CA 1
ATOM 725 C C . SER A 1 90 ? -3.285 -11.697 -0.897 1.00 45.34 90 SER A C 1
ATOM 727 O O . SER A 1 90 ? -3.180 -10.475 -0.772 1.00 45.34 90 SER A O 1
ATOM 729 N N . ALA A 1 91 ? -3.984 -12.452 -0.053 1.00 41.28 91 ALA A N 1
ATOM 730 C CA . ALA A 1 91 ? -4.447 -11.996 1.251 1.00 41.28 91 ALA A CA 1
ATOM 731 C C . ALA A 1 91 ? -3.382 -12.348 2.299 1.00 41.28 91 ALA A C 1
ATOM 733 O O . ALA A 1 91 ? -2.946 -13.497 2.366 1.00 41.28 91 ALA A O 1
ATOM 734 N N . GLN A 1 92 ? -2.961 -11.373 3.105 1.00 40.91 92 GLN A N 1
ATOM 735 C CA . GLN A 1 92 ? -2.219 -11.645 4.337 1.00 40.91 92 GLN A CA 1
ATOM 736 C C . GLN A 1 92 ? -3.128 -11.381 5.542 1.00 40.91 92 GLN A C 1
ATOM 738 O O . GLN A 1 92 ? -3.835 -10.368 5.565 1.00 40.91 92 GLN A O 1
ATOM 743 N N . TYR A 1 93 ? -3.138 -12.348 6.465 1.00 41.19 93 TYR A N 1
ATOM 744 C CA . TYR A 1 93 ? -3.871 -12.349 7.736 1.00 41.19 93 TYR A CA 1
ATOM 745 C C . TYR A 1 93 ? -3.053 -11.693 8.847 1.00 41.19 93 TYR A C 1
ATOM 747 O O . TYR A 1 93 ? -1.808 -11.837 8.809 1.00 41.19 93 TYR A O 1
#

Secondary structure (DSSP, 8-state):
-EEE--S-PEES-TT-TTEE-TTHHHHHHHTTS-TT-SEEEESSPBTTSS-EEGGGTEE--BHHHHHHIIIII--SEEEEPPPTT----EEE-

pLDDT: mean 70.03, std 18.6, range [28.16, 91.12]

Foldseek 3Di:
DADDDPPAAFDDDPPDPRHDHAPDVNLVSLVVDDLAHQEAEYAFAAFPPLQQDPVVRDGRHHPSNVCSCPPGNVHVWYWYHHDVVDDDTDIDD